Protein AF-A0A1M7TG92-F1 (afdb_monomer_lite)

Radius of gyration: 13.41 Å; chains: 1; bounding box: 32×34×35 Å

Organism: NCBI:txid1189325

Foldseek 3Di:
DQLPQPPVLVVLVCVLQVVAAPWDWADDRQWIFTDGPRFGQWIQGNVSFIWGQDDDPLLVVQVVLVKDFDWDDDPNRIDTDNIITGRPVSSRHSVSSNVSSVVSNVVRVVVVVD

Sequence (114 aa):
MIMALGAEALARARRLFAALAELEVRPMAGGAGLYSQGVLFGLICPRAQIFLRAEGVVARAMAAEGATRFAFTRDGAPRTLGYWSLPADSEDDPLAAARWARRAVELARAEALG

pLDDT: mean 89.42, std 10.27, range [38.78, 97.25]

InterPro domains:
  IPR007076 TfoX, N-terminal [PF04993] (16-106)

Secondary structure (DSSP, 8-state):
---PPPHHHHHHHHHHTTTSTTEEEEEETTEEEEEETTEEEEEE-TTS-EEEE--HHHHHHHHHTT--EEEEEETTEEEEEEEEEPPGGGSS-HHHHHHHHHHHHHHHHHHHH-

Structure (mmCIF, N/CA/C/O backbone):
data_AF-A0A1M7TG92-F1
#
_entry.id   AF-A0A1M7TG92-F1
#
loop_
_atom_site.group_PDB
_atom_site.id
_atom_site.type_symbol
_atom_site.label_atom_id
_atom_site.label_alt_id
_atom_site.label_comp_id
_atom_site.label_asym_id
_atom_site.label_entity_id
_atom_site.label_seq_id
_atom_site.pdbx_PDB_ins_code
_atom_site.Cartn_x
_atom_site.Cartn_y
_atom_site.Cartn_z
_atom_site.occupancy
_atom_site.B_iso_or_equiv
_atom_site.auth_seq_id
_atom_site.auth_comp_id
_atom_site.auth_asym_id
_atom_site.auth_atom_id
_atom_site.pdbx_PDB_model_num
ATOM 1 N N . MET A 1 1 ? 16.121 18.859 9.305 1.00 38.78 1 MET A N 1
ATOM 2 C CA . MET A 1 1 ? 15.863 18.906 7.850 1.00 38.78 1 MET A CA 1
ATOM 3 C C . MET A 1 1 ? 14.666 18.030 7.542 1.00 38.78 1 MET A C 1
ATOM 5 O O . MET A 1 1 ? 14.706 16.846 7.848 1.00 38.78 1 MET A O 1
ATOM 9 N N . ILE A 1 2 ? 13.603 18.610 6.991 1.00 44.12 2 ILE A N 1
ATOM 10 C CA . ILE A 1 2 ? 12.456 17.863 6.471 1.00 44.12 2 ILE A CA 1
ATOM 11 C C . ILE A 1 2 ? 12.949 17.220 5.174 1.00 44.12 2 ILE A C 1
ATOM 13 O O . ILE A 1 2 ? 13.227 17.929 4.212 1.00 44.12 2 ILE A O 1
ATOM 17 N N . MET A 1 3 ? 13.152 15.903 5.169 1.00 49.91 3 MET A N 1
ATOM 18 C CA . MET A 1 3 ? 13.397 15.167 3.930 1.00 49.91 3 MET A CA 1
ATOM 19 C C . MET A 1 3 ? 12.108 15.242 3.119 1.00 49.91 3 MET A C 1
ATOM 21 O O . MET A 1 3 ? 11.157 14.505 3.377 1.00 49.91 3 MET A O 1
ATOM 25 N N . ALA A 1 4 ? 12.043 16.216 2.214 1.00 56.66 4 ALA A N 1
ATOM 26 C CA . ALA A 1 4 ? 10.993 16.285 1.220 1.00 56.66 4 ALA A CA 1
ATOM 27 C C . ALA A 1 4 ? 11.028 14.966 0.447 1.00 56.66 4 ALA A C 1
ATOM 29 O O . ALA A 1 4 ? 12.085 14.565 -0.044 1.00 56.66 4 ALA A O 1
ATOM 30 N N . LEU A 1 5 ? 9.891 14.277 0.349 1.00 65.06 5 LEU A N 1
ATOM 31 C CA . LEU A 1 5 ? 9.739 13.272 -0.697 1.00 65.06 5 LEU A CA 1
ATOM 32 C C . LEU A 1 5 ? 10.179 13.918 -2.008 1.00 65.06 5 LEU A C 1
ATOM 34 O O . LEU A 1 5 ? 9.709 15.011 -2.336 1.00 65.06 5 LEU A O 1
ATOM 38 N N . GLY A 1 6 ? 11.079 13.266 -2.738 1.00 68.88 6 GLY A N 1
ATOM 39 C CA . GLY A 1 6 ? 11.444 13.741 -4.065 1.00 68.88 6 GLY A CA 1
ATOM 40 C C . GLY A 1 6 ? 10.181 13.886 -4.915 1.00 68.88 6 GLY A C 1
ATOM 41 O O . GLY A 1 6 ? 9.299 13.025 -4.864 1.00 68.88 6 GLY A O 1
ATOM 42 N N . ALA A 1 7 ? 10.087 14.968 -5.693 1.00 79.00 7 ALA A N 1
ATOM 43 C CA . ALA A 1 7 ? 8.962 15.224 -6.600 1.00 79.00 7 ALA A CA 1
ATOM 44 C C . ALA A 1 7 ? 8.659 14.017 -7.513 1.00 79.00 7 ALA A C 1
ATOM 46 O O . ALA A 1 7 ? 7.508 13.758 -7.859 1.00 79.00 7 ALA A O 1
ATOM 47 N N . GLU A 1 8 ? 9.690 13.233 -7.824 1.00 84.12 8 GLU A N 1
ATOM 48 C CA . GLU A 1 8 ? 9.622 11.981 -8.570 1.00 84.12 8 GLU A CA 1
ATOM 49 C C . GLU A 1 8 ? 8.750 10.908 -7.902 1.00 84.12 8 GLU A C 1
ATOM 51 O O . GLU A 1 8 ? 7.918 10.296 -8.567 1.00 84.12 8 GLU A O 1
ATOM 56 N N . ALA A 1 9 ? 8.866 10.703 -6.587 1.00 85.19 9 ALA A N 1
ATOM 57 C CA . ALA A 1 9 ? 8.088 9.685 -5.879 1.00 85.19 9 ALA A CA 1
ATOM 58 C C . ALA A 1 9 ? 6.587 10.009 -5.914 1.00 85.19 9 ALA A C 1
ATOM 60 O O . ALA A 1 9 ? 5.747 9.132 -6.127 1.00 85.19 9 ALA A O 1
ATOM 61 N N . LEU A 1 10 ? 6.260 11.295 -5.759 1.00 87.62 10 LEU A N 1
ATOM 62 C CA . LEU A 1 10 ? 4.898 11.800 -5.880 1.00 87.62 10 LEU A CA 1
ATOM 63 C C . LEU A 1 10 ? 4.372 11.647 -7.314 1.00 87.62 10 LEU A C 1
ATOM 65 O O . LEU A 1 10 ? 3.252 11.174 -7.507 1.00 87.62 10 LEU A O 1
ATOM 69 N N . ALA A 1 11 ? 5.171 12.022 -8.317 1.00 90.31 11 ALA A N 1
ATOM 70 C CA . ALA A 1 11 ? 4.815 11.865 -9.725 1.00 90.31 11 ALA A CA 1
ATOM 71 C C . ALA A 1 11 ? 4.588 10.389 -10.092 1.00 90.31 11 ALA A C 1
ATOM 73 O O . ALA A 1 11 ? 3.595 10.065 -10.744 1.00 90.31 11 ALA A O 1
ATOM 74 N N . ARG A 1 12 ? 5.444 9.482 -9.603 1.00 91.69 12 ARG A N 1
ATOM 75 C CA . ARG A 1 12 ? 5.299 8.033 -9.784 1.00 91.69 12 ARG A CA 1
ATOM 76 C C . ARG A 1 12 ? 4.003 7.519 -9.172 1.00 91.69 12 ARG A C 1
ATOM 78 O O . ARG A 1 12 ? 3.248 6.844 -9.865 1.00 91.69 12 ARG A O 1
ATOM 85 N N . ALA A 1 13 ? 3.702 7.878 -7.924 1.00 92.88 13 ALA A N 1
ATOM 86 C CA . ALA A 1 13 ? 2.457 7.468 -7.275 1.00 92.88 13 ALA A CA 1
ATOM 87 C C . ALA A 1 13 ? 1.221 7.951 -8.054 1.00 92.88 13 ALA A C 1
ATOM 89 O O . ALA A 1 13 ? 0.287 7.182 -8.272 1.00 92.88 13 ALA A O 1
ATOM 90 N N . ARG A 1 14 ? 1.234 9.200 -8.541 1.00 93.00 14 ARG A N 1
ATOM 91 C CA . ARG A 1 14 ? 0.148 9.742 -9.374 1.00 93.00 14 ARG A CA 1
ATOM 92 C C . ARG A 1 14 ? 0.006 9.001 -10.703 1.00 93.00 14 ARG A C 1
ATOM 94 O O . ARG A 1 14 ? -1.117 8.725 -11.101 1.00 93.00 14 ARG A O 1
ATOM 101 N N . ARG A 1 15 ? 1.117 8.656 -11.364 1.00 94.56 15 ARG A N 1
ATOM 102 C CA . ARG A 1 15 ? 1.120 7.884 -12.620 1.00 94.56 15 ARG A CA 1
ATOM 103 C C . ARG A 1 15 ? 0.564 6.474 -12.416 1.00 94.56 15 ARG A C 1
ATOM 105 O O . ARG A 1 15 ? -0.322 6.064 -13.157 1.00 94.56 15 ARG A O 1
ATOM 112 N N . LEU A 1 16 ? 1.066 5.746 -11.418 1.00 95.75 16 LEU A N 1
ATOM 113 C CA . LEU A 1 16 ? 0.677 4.355 -11.159 1.00 95.75 16 LEU A CA 1
ATOM 114 C C . LEU A 1 16 ? -0.786 4.227 -10.728 1.00 95.75 16 LEU A C 1
ATOM 116 O O . LEU A 1 16 ? -1.458 3.268 -11.092 1.00 95.75 16 LEU A O 1
ATOM 120 N N . PHE A 1 17 ? -1.289 5.198 -9.966 1.00 95.81 17 PHE A N 1
ATOM 121 C CA . PHE A 1 17 ? -2.622 5.132 -9.367 1.00 95.81 17 PHE A CA 1
ATOM 122 C C . PHE A 1 17 ? -3.634 6.084 -10.007 1.00 95.81 17 PHE A C 1
ATOM 124 O O . PHE A 1 17 ? -4.695 6.318 -9.433 1.00 95.81 17 PHE A O 1
ATOM 131 N N . ALA A 1 18 ? -3.355 6.592 -11.211 1.00 93.25 18 ALA A N 1
ATOM 132 C CA . ALA A 1 18 ? -4.245 7.500 -11.939 1.00 93.25 18 ALA A CA 1
ATOM 133 C C . ALA A 1 18 ? -5.657 6.922 -12.170 1.00 93.25 18 ALA A C 1
ATOM 135 O O . ALA A 1 18 ? -6.618 7.670 -12.301 1.00 93.25 18 ALA A O 1
ATOM 136 N N . ALA A 1 19 ? -5.787 5.591 -12.201 1.00 92.69 19 ALA A N 1
ATOM 137 C CA . ALA A 1 19 ? -7.057 4.888 -12.384 1.00 92.69 19 ALA A CA 1
ATOM 138 C C . ALA A 1 19 ? -7.882 4.712 -11.089 1.00 92.69 19 ALA A C 1
ATOM 140 O O . ALA A 1 19 ? -8.923 4.048 -11.123 1.00 92.69 19 ALA A O 1
ATOM 141 N N . LEU A 1 20 ? -7.415 5.226 -9.945 1.00 94.25 20 LEU A N 1
ATOM 142 C CA . LEU A 1 20 ? -8.174 5.236 -8.694 1.00 94.25 20 LEU A CA 1
ATOM 143 C C . LEU A 1 20 ? -9.037 6.495 -8.599 1.00 94.25 20 LEU A C 1
ATOM 145 O O . LEU A 1 20 ? -8.596 7.596 -8.922 1.00 94.25 20 LEU A O 1
ATOM 149 N N . ALA A 1 21 ? -10.253 6.333 -8.085 1.00 91.62 21 ALA A N 1
ATOM 150 C CA . ALA A 1 21 ? -11.107 7.462 -7.746 1.00 91.62 21 ALA A CA 1
ATOM 151 C C . ALA A 1 21 ? -10.508 8.267 -6.581 1.00 91.62 21 ALA A C 1
ATOM 153 O O . ALA A 1 21 ? -10.018 7.686 -5.609 1.00 91.62 21 ALA A O 1
ATOM 154 N N . GLU A 1 22 ? -10.590 9.596 -6.675 1.00 93.56 22 GLU A N 1
ATOM 155 C CA . GLU A 1 22 ? -10.252 10.535 -5.593 1.00 93.56 22 GLU A CA 1
ATOM 156 C C . GLU A 1 22 ? -8.864 10.288 -4.975 1.00 93.56 22 GLU A C 1
ATOM 158 O O . GLU A 1 22 ? -8.711 10.216 -3.756 1.00 93.56 22 GLU A O 1
ATOM 163 N N . LEU A 1 23 ? -7.845 10.105 -5.824 1.00 95.69 23 LEU A N 1
ATOM 164 C CA . LEU A 1 23 ? -6.472 9.921 -5.360 1.00 95.69 23 LEU A CA 1
ATOM 165 C C . LEU A 1 23 ? -5.934 11.209 -4.722 1.00 95.69 23 LEU A C 1
ATOM 167 O O . LEU A 1 23 ? -5.710 12.220 -5.394 1.00 95.69 23 LEU A O 1
ATOM 171 N N . GLU A 1 24 ? -5.603 11.122 -3.442 1.00 94.56 24 GLU A N 1
ATOM 172 C CA . GLU A 1 24 ? -4.937 12.169 -2.684 1.00 94.56 24 GLU A CA 1
ATOM 173 C C . GLU A 1 24 ? -3.589 11.677 -2.156 1.00 94.56 24 GLU A C 1
ATOM 175 O O . GLU A 1 24 ? -3.429 10.530 -1.734 1.00 94.56 24 GLU A O 1
ATOM 180 N N . VAL A 1 25 ? -2.607 12.577 -2.128 1.00 93.06 25 VAL A N 1
ATOM 181 C CA . VAL A 1 25 ? -1.307 12.317 -1.505 1.00 93.06 25 VAL A CA 1
ATOM 182 C C . VAL A 1 25 ? -1.070 13.369 -0.439 1.00 93.06 25 VAL A C 1
ATOM 184 O O . VAL A 1 25 ? -1.009 14.559 -0.747 1.00 93.06 25 VAL A O 1
ATOM 187 N N . ARG A 1 26 ? -0.953 12.931 0.815 1.00 90.69 26 ARG A N 1
ATOM 188 C CA . ARG A 1 26 ? -0.822 13.820 1.974 1.00 90.69 26 ARG A CA 1
ATOM 189 C C . ARG A 1 26 ? 0.572 13.670 2.588 1.00 90.69 26 ARG A C 1
ATOM 191 O O . ARG A 1 26 ? 0.946 12.548 2.937 1.00 90.69 26 ARG A O 1
ATOM 198 N N . PRO A 1 27 ? 1.357 14.754 2.725 1.00 86.94 27 PRO A N 1
ATOM 199 C CA . PRO A 1 27 ? 2.639 14.702 3.418 1.00 86.94 27 PRO A CA 1
ATOM 200 C C . PRO A 1 27 ? 2.467 14.236 4.868 1.00 86.94 27 PRO A C 1
ATOM 202 O O . PRO A 1 27 ? 1.514 14.617 5.543 1.00 86.94 27 PRO A O 1
ATOM 205 N N . MET A 1 28 ? 3.410 13.438 5.356 1.00 82.38 28 MET A N 1
ATOM 206 C CA . MET A 1 28 ? 3.499 13.006 6.752 1.00 82.38 28 MET A CA 1
ATOM 207 C C . MET A 1 28 ? 4.947 13.112 7.235 1.00 82.38 28 MET A C 1
ATOM 209 O O . MET A 1 28 ? 5.880 13.236 6.440 1.00 82.38 28 MET A O 1
ATOM 213 N N . ALA A 1 29 ? 5.158 13.084 8.552 1.00 69.62 29 ALA A N 1
ATOM 214 C CA . ALA A 1 29 ? 6.499 13.145 9.124 1.00 69.62 29 ALA A CA 1
ATOM 215 C C . ALA A 1 29 ? 7.342 11.945 8.645 1.00 69.62 29 ALA A C 1
ATOM 217 O O . ALA A 1 29 ? 7.155 10.821 9.102 1.00 69.62 29 ALA A O 1
ATOM 218 N N . GLY A 1 30 ? 8.259 12.194 7.703 1.00 74.19 30 GLY A N 1
ATOM 219 C CA . GLY A 1 30 ? 9.145 11.181 7.124 1.00 74.19 30 GLY A CA 1
ATOM 220 C C . GLY A 1 30 ? 8.611 10.461 5.881 1.00 74.19 30 GLY A C 1
ATOM 221 O O . GLY A 1 30 ? 9.239 9.504 5.452 1.00 74.19 30 GLY A O 1
ATOM 222 N N . GLY A 1 31 ? 7.498 10.879 5.278 1.00 86.81 31 GLY A N 1
ATOM 223 C CA . GLY A 1 31 ? 6.952 10.210 4.092 1.00 86.81 31 GLY A CA 1
ATOM 224 C C . GLY A 1 31 ? 5.671 10.855 3.573 1.00 86.81 31 GLY A C 1
ATOM 225 O O . GLY A 1 31 ? 5.409 12.030 3.833 1.00 86.81 31 GLY A O 1
ATOM 226 N N . ALA A 1 32 ? 4.862 10.100 2.829 1.00 91.62 32 ALA A N 1
ATOM 227 C CA . ALA A 1 32 ? 3.523 10.507 2.383 1.00 91.62 32 ALA A CA 1
ATOM 228 C C . ALA A 1 32 ? 2.512 9.382 2.594 1.00 91.62 32 ALA A C 1
ATOM 230 O O . ALA A 1 32 ? 2.843 8.209 2.464 1.00 91.62 32 ALA A O 1
ATOM 231 N N . GLY A 1 33 ? 1.265 9.749 2.863 1.00 93.38 33 GLY A N 1
ATOM 232 C CA . GLY A 1 33 ? 0.129 8.839 2.827 1.00 93.38 33 GLY A CA 1
ATOM 233 C C . GLY A 1 33 ? -0.575 8.927 1.484 1.00 93.38 33 GLY A C 1
ATOM 234 O O . GLY A 1 33 ? -0.747 10.021 0.941 1.00 93.38 33 GLY A O 1
ATOM 235 N N . LEU A 1 34 ? -0.978 7.773 0.965 1.00 95.75 34 LEU A N 1
ATOM 236 C CA . LEU A 1 34 ? -1.789 7.630 -0.234 1.00 95.75 34 LEU A CA 1
ATOM 237 C C . LEU A 1 34 ? -3.225 7.343 0.186 1.00 95.75 34 LEU A C 1
ATOM 239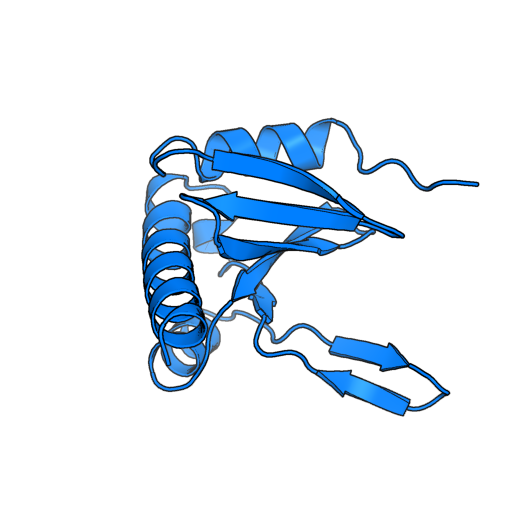 O O . LEU A 1 34 ? -3.500 6.346 0.860 1.00 95.75 34 LEU A O 1
ATOM 243 N N . TYR A 1 35 ? -4.128 8.223 -0.225 1.00 96.06 35 TYR A N 1
ATOM 244 C CA . TYR A 1 35 ? -5.538 8.148 0.105 1.00 96.06 35 TYR A CA 1
ATOM 245 C C . TYR A 1 35 ? -6.367 8.015 -1.165 1.00 96.06 35 TYR A C 1
ATOM 247 O O . TYR A 1 35 ? -6.037 8.597 -2.196 1.00 96.06 35 TYR A O 1
ATOM 255 N N . SER A 1 36 ? -7.434 7.231 -1.098 1.00 96.69 36 SER A N 1
ATOM 256 C CA . SER A 1 36 ? -8.436 7.143 -2.157 1.00 96.69 36 SER A CA 1
ATOM 257 C C . SER A 1 36 ? -9.795 7.079 -1.493 1.00 96.69 36 SER A C 1
ATOM 259 O O . SER A 1 36 ? -10.000 6.275 -0.583 1.00 96.69 36 SER A O 1
ATOM 261 N N . GLN A 1 37 ? -10.703 7.956 -1.919 1.00 94.12 37 GLN A N 1
ATOM 262 C CA . GLN A 1 37 ? -12.060 8.046 -1.377 1.00 94.12 37 GLN A CA 1
ATOM 263 C C . GLN A 1 37 ? -12.068 8.127 0.163 1.00 94.12 37 GLN A C 1
ATOM 265 O O . GLN A 1 37 ? -12.786 7.391 0.846 1.00 94.12 37 GLN A O 1
ATOM 270 N N . GLY A 1 38 ? -11.182 8.967 0.706 1.00 93.94 38 GLY A N 1
ATOM 271 C CA . GLY A 1 38 ? -11.049 9.246 2.137 1.00 93.94 38 GLY A CA 1
ATOM 272 C C . GLY A 1 38 ? -10.273 8.222 2.976 1.00 93.94 38 GLY A C 1
ATOM 273 O O . GLY A 1 38 ? -9.940 8.538 4.118 1.00 93.94 38 GLY A O 1
ATOM 274 N N . VAL A 1 39 ? -9.923 7.039 2.452 1.00 95.62 39 VAL A N 1
ATOM 275 C CA . VAL A 1 39 ? -9.211 6.001 3.226 1.00 95.62 39 VAL A CA 1
ATOM 276 C C . VAL A 1 39 ? -7.721 5.938 2.904 1.00 95.62 39 VAL A C 1
ATOM 278 O O . VAL A 1 39 ? -7.322 6.095 1.751 1.00 95.62 39 VAL A O 1
ATOM 281 N N . LEU A 1 40 ? -6.893 5.675 3.921 1.00 95.25 40 LEU A N 1
ATOM 282 C CA . LEU A 1 40 ? -5.456 5.442 3.762 1.00 95.25 40 LEU A CA 1
ATOM 283 C C . LEU A 1 40 ? -5.226 4.025 3.224 1.00 95.25 40 LEU A C 1
ATOM 285 O O . LEU A 1 40 ? -5.382 3.051 3.955 1.00 95.25 40 LEU A O 1
ATOM 289 N N . PHE A 1 41 ? -4.831 3.910 1.958 1.00 96.50 41 PHE A N 1
ATOM 290 C CA . PHE A 1 41 ? -4.593 2.612 1.314 1.00 96.50 41 PHE A CA 1
ATOM 291 C C . PHE A 1 41 ? -3.110 2.337 1.054 1.00 96.50 41 PHE A C 1
ATOM 293 O O . PHE A 1 41 ? -2.745 1.219 0.696 1.00 96.50 41 PHE A O 1
ATOM 300 N N . GLY A 1 42 ? -2.237 3.331 1.218 1.00 95.44 42 GLY A N 1
ATOM 301 C CA . GLY A 1 42 ? -0.813 3.165 0.969 1.00 95.44 42 GLY A CA 1
ATOM 302 C C . GLY A 1 42 ? 0.048 4.260 1.576 1.00 95.44 42 GLY A C 1
ATOM 3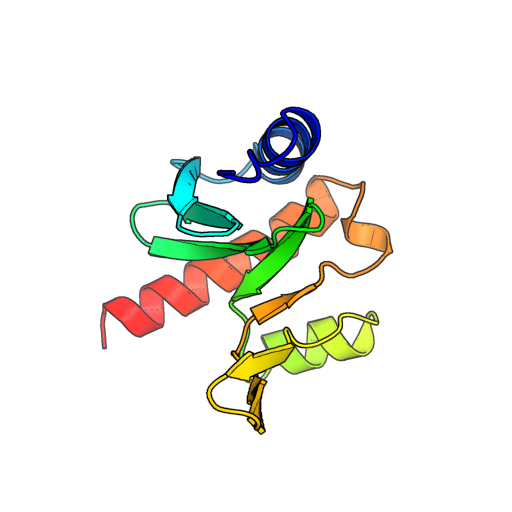03 O O . GLY A 1 42 ? -0.442 5.258 2.099 1.00 95.44 42 GLY A O 1
ATOM 304 N N . LEU A 1 43 ? 1.357 4.059 1.510 1.00 93.75 43 LEU A N 1
ATOM 305 C CA . LEU A 1 43 ? 2.374 4.932 2.080 1.00 93.75 43 LEU A CA 1
ATOM 306 C C . LEU A 1 43 ? 3.540 5.059 1.099 1.00 93.75 43 LEU A C 1
ATOM 308 O O . LEU A 1 43 ? 3.906 4.095 0.431 1.00 93.75 43 LEU A O 1
ATOM 312 N N . ILE A 1 44 ? 4.164 6.230 1.061 1.00 92.44 44 ILE A N 1
ATOM 313 C CA . ILE A 1 44 ? 5.478 6.438 0.462 1.00 92.44 44 ILE A CA 1
ATOM 314 C C . ILE A 1 44 ? 6.461 6.651 1.607 1.00 92.44 44 ILE A C 1
ATOM 316 O O . ILE A 1 44 ? 6.330 7.607 2.375 1.00 92.44 44 ILE A O 1
ATOM 320 N N . CYS A 1 45 ? 7.433 5.755 1.739 1.00 88.12 45 CYS A N 1
ATOM 321 C CA . CYS A 1 45 ? 8.448 5.854 2.782 1.00 88.12 45 CYS A CA 1
ATOM 322 C C . CYS A 1 45 ? 9.519 6.910 2.415 1.00 88.12 45 CYS A C 1
ATOM 324 O O . CYS A 1 45 ? 9.594 7.335 1.257 1.00 88.12 45 CYS A O 1
ATOM 326 N N . PRO A 1 46 ? 10.406 7.311 3.348 1.00 82.38 46 PRO A N 1
ATOM 327 C CA . PRO A 1 46 ? 11.420 8.332 3.065 1.00 82.38 46 PRO A CA 1
ATOM 328 C C . PRO A 1 46 ? 12.403 7.938 1.950 1.00 82.38 46 PRO A C 1
ATOM 330 O O . PRO A 1 46 ? 13.041 8.804 1.363 1.00 82.38 46 PRO A O 1
ATOM 333 N N . ARG A 1 47 ? 12.511 6.641 1.626 1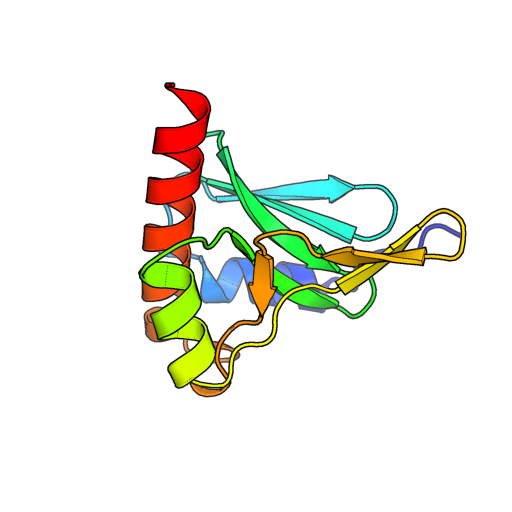.00 84.12 47 ARG A N 1
ATOM 334 C CA . ARG A 1 47 ? 13.312 6.119 0.505 1.00 84.12 47 ARG A CA 1
ATOM 335 C C . ARG A 1 47 ? 12.542 6.066 -0.824 1.00 84.12 47 ARG A C 1
ATOM 337 O O . ARG A 1 47 ? 12.904 5.288 -1.695 1.00 84.12 47 ARG A O 1
ATOM 344 N N . ALA A 1 48 ? 11.461 6.839 -0.965 1.00 87.38 48 ALA A N 1
ATOM 345 C CA . ALA A 1 48 ? 10.623 6.916 -2.170 1.00 87.38 48 ALA A CA 1
ATOM 346 C C . ALA A 1 48 ? 9.943 5.596 -2.600 1.00 87.38 48 ALA A C 1
ATOM 348 O O . ALA A 1 48 ? 9.390 5.501 -3.701 1.00 87.38 48 ALA A O 1
ATOM 349 N N . GLN A 1 49 ? 9.935 4.583 -1.731 1.00 90.88 49 GLN A N 1
ATOM 350 C CA . GLN A 1 49 ? 9.292 3.303 -2.003 1.00 90.88 49 GLN A CA 1
ATOM 351 C C . GLN A 1 49 ? 7.817 3.346 -1.603 1.00 90.88 49 GLN A C 1
ATOM 353 O O . GLN A 1 49 ? 7.461 3.880 -0.548 1.00 90.88 49 GLN A O 1
ATOM 358 N N . ILE A 1 50 ? 6.972 2.785 -2.467 1.00 93.75 50 ILE A N 1
ATOM 359 C CA . ILE A 1 50 ? 5.524 2.724 -2.288 1.00 93.75 50 ILE A CA 1
ATOM 360 C C . ILE A 1 50 ? 5.159 1.407 -1.607 1.00 93.75 50 ILE A C 1
ATOM 362 O O . ILE A 1 50 ? 5.612 0.337 -2.014 1.00 93.75 50 ILE A O 1
ATOM 366 N N . PHE A 1 51 ? 4.299 1.502 -0.600 1.00 95.50 51 PHE A N 1
ATOM 367 C CA . PHE A 1 51 ? 3.709 0.367 0.088 1.00 95.50 51 PHE A CA 1
ATOM 368 C C . PHE A 1 51 ? 2.184 0.477 0.087 1.00 95.50 51 PHE A C 1
ATOM 370 O O . PHE A 1 51 ? 1.642 1.571 0.230 1.00 95.50 51 PHE A O 1
ATOM 377 N N . LEU A 1 52 ? 1.488 -0.649 -0.031 1.00 97.25 52 LEU A N 1
ATOM 378 C CA . LEU A 1 52 ? 0.030 -0.749 -0.044 1.00 97.25 52 LEU A CA 1
ATOM 379 C C . LEU A 1 52 ? -0.475 -1.523 1.172 1.00 97.25 52 LEU A C 1
ATOM 381 O O . LEU A 1 52 ? 0.149 -2.498 1.584 1.00 97.25 52 LEU A O 1
ATOM 385 N N . ARG A 1 53 ? -1.610 -1.106 1.738 1.00 96.56 53 ARG A N 1
ATOM 386 C CA . ARG A 1 53 ? -2.299 -1.818 2.820 1.00 96.56 53 ARG A CA 1
ATOM 387 C C . ARG A 1 53 ? -2.707 -3.204 2.316 1.00 96.56 53 ARG A C 1
ATOM 389 O O . ARG A 1 53 ? -3.400 -3.319 1.310 1.00 96.56 53 ARG A O 1
ATOM 396 N N . ALA A 1 54 ? -2.293 -4.253 3.017 1.00 96.38 54 ALA A N 1
ATOM 397 C CA . ALA A 1 54 ? -2.704 -5.617 2.713 1.00 96.38 54 ALA A CA 1
ATOM 398 C C . ALA A 1 54 ? -2.623 -6.512 3.954 1.00 96.38 54 ALA A C 1
ATOM 400 O O . ALA A 1 54 ? -1.666 -6.448 4.728 1.00 96.38 54 ALA A O 1
ATOM 401 N N . GLU A 1 55 ? -3.613 -7.391 4.089 1.00 94.50 55 GLU A N 1
ATOM 402 C CA . GLU A 1 55 ? -3.713 -8.425 5.121 1.00 94.50 55 GLU A CA 1
ATOM 403 C C . GLU A 1 55 ? -4.255 -9.728 4.500 1.00 94.50 55 GLU A C 1
ATOM 405 O O . GLU A 1 55 ? -4.710 -9.757 3.349 1.00 94.50 55 GLU A O 1
ATOM 410 N N . GLY A 1 56 ? -4.190 -10.832 5.249 1.00 93.50 56 GLY A N 1
ATOM 411 C CA . GLY A 1 56 ? -4.856 -12.091 4.903 1.00 93.50 56 GLY A CA 1
ATOM 412 C C . GLY A 1 56 ? -4.513 -12.642 3.511 1.00 93.50 56 GLY A C 1
ATOM 413 O O . GLY A 1 56 ? -3.364 -12.968 3.209 1.00 93.50 56 GLY A O 1
ATOM 414 N N . VAL A 1 57 ? -5.532 -12.828 2.665 1.00 92.81 57 VAL A N 1
ATOM 415 C CA . VAL A 1 57 ? -5.372 -13.384 1.306 1.00 92.81 57 VAL A CA 1
ATOM 416 C C . VAL A 1 57 ? -4.593 -12.432 0.395 1.00 92.81 57 VAL A C 1
ATOM 418 O O . VAL A 1 57 ? -3.723 -12.889 -0.341 1.00 92.81 57 VAL A O 1
ATOM 421 N N . VAL A 1 58 ? -4.849 -11.121 0.475 1.00 93.31 58 VAL A N 1
ATOM 422 C CA . VAL A 1 58 ? -4.173 -10.124 -0.375 1.00 93.31 58 VAL A CA 1
ATOM 423 C C . VAL A 1 58 ? -2.686 -10.059 -0.037 1.00 93.31 58 VAL A C 1
ATOM 425 O O . VAL A 1 58 ? -1.860 -10.113 -0.942 1.00 93.31 58 VAL A O 1
ATOM 428 N N . ALA A 1 59 ? -2.338 -10.042 1.254 1.00 95.12 59 ALA A N 1
ATOM 429 C CA . ALA A 1 59 ? -0.942 -10.051 1.695 1.00 95.12 59 ALA A CA 1
ATOM 430 C C . ALA A 1 59 ? -0.187 -11.297 1.206 1.00 95.12 59 ALA A C 1
ATOM 432 O O . ALA A 1 59 ? 0.929 -11.184 0.707 1.00 95.12 59 ALA A O 1
ATOM 433 N N . ARG A 1 60 ? -0.807 -12.484 1.289 1.00 95.19 60 ARG A N 1
ATOM 434 C CA . ARG A 1 60 ? -0.207 -13.730 0.781 1.00 95.19 60 ARG A CA 1
ATOM 435 C C . ARG A 1 60 ? 0.005 -13.703 -0.731 1.00 95.19 60 ARG A C 1
ATOM 437 O O . ARG A 1 60 ? 1.047 -14.152 -1.193 1.00 95.19 60 ARG A O 1
ATOM 444 N N . ALA A 1 61 ? -0.952 -13.166 -1.487 1.00 94.25 61 ALA A N 1
ATOM 445 C CA . ALA A 1 61 ? -0.830 -13.047 -2.936 1.00 94.25 61 ALA A CA 1
ATOM 446 C C . ALA A 1 61 ? 0.285 -12.066 -3.335 1.00 94.25 61 ALA A C 1
ATOM 448 O O . ALA A 1 61 ? 1.092 -12.381 -4.201 1.00 94.25 61 ALA A O 1
ATOM 449 N N . MET A 1 62 ? 0.389 -10.920 -2.654 1.00 95.56 62 MET A N 1
ATOM 450 C CA . MET A 1 62 ? 1.489 -9.976 -2.875 1.00 95.56 62 MET A CA 1
ATOM 451 C C . MET A 1 62 ? 2.846 -10.603 -2.530 1.00 95.56 62 MET A C 1
ATOM 453 O O . MET A 1 62 ? 3.792 -10.473 -3.302 1.00 95.56 62 MET A O 1
ATOM 457 N N . ALA A 1 63 ? 2.942 -11.319 -1.405 1.00 95.06 63 ALA A N 1
ATOM 458 C CA . ALA A 1 63 ? 4.167 -12.011 -1.004 1.00 95.06 63 ALA A CA 1
ATOM 459 C C . ALA A 1 63 ? 4.608 -13.069 -2.030 1.00 95.06 63 ALA A C 1
ATOM 461 O O . ALA A 1 63 ? 5.799 -13.204 -2.299 1.00 95.06 63 ALA A O 1
ATOM 462 N N . ALA A 1 64 ? 3.656 -13.794 -2.627 1.00 95.19 64 ALA A N 1
ATOM 463 C CA . ALA A 1 64 ? 3.933 -14.774 -3.676 1.00 95.19 64 ALA A CA 1
ATOM 464 C C . ALA A 1 64 ? 4.494 -14.135 -4.961 1.00 95.19 64 ALA A C 1
ATOM 466 O O . ALA A 1 64 ? 5.269 -14.775 -5.664 1.00 95.19 64 ALA A O 1
ATOM 467 N N . GLU A 1 65 ? 4.161 -12.870 -5.234 1.00 94.62 65 GLU A N 1
ATOM 468 C CA . GLU A 1 65 ? 4.735 -12.070 -6.328 1.00 94.62 65 GLU A CA 1
ATOM 469 C C . GLU A 1 65 ? 6.000 -11.288 -5.895 1.00 94.62 65 GLU A C 1
ATOM 471 O O . GLU A 1 65 ? 6.443 -10.366 -6.577 1.00 94.62 65 GLU A O 1
ATOM 476 N N . GLY A 1 66 ? 6.602 -11.641 -4.752 1.00 93.75 66 GLY A N 1
ATOM 477 C CA . GLY A 1 66 ? 7.870 -11.073 -4.285 1.00 93.75 66 GLY A CA 1
ATOM 478 C C . GLY A 1 66 ? 7.752 -9.764 -3.500 1.00 93.75 66 GLY A C 1
ATOM 479 O O . GLY A 1 66 ? 8.773 -9.149 -3.188 1.00 93.75 66 GLY A O 1
ATOM 480 N N . ALA A 1 67 ? 6.540 -9.328 -3.142 1.00 95.56 67 ALA A N 1
ATOM 481 C CA . ALA A 1 67 ? 6.371 -8.159 -2.285 1.00 95.56 67 ALA A CA 1
ATOM 482 C C . ALA A 1 67 ? 6.913 -8.407 -0.871 1.00 95.56 67 ALA A C 1
ATOM 484 O O . ALA A 1 67 ? 6.776 -9.491 -0.299 1.00 95.56 67 ALA A O 1
ATOM 485 N N . THR A 1 68 ? 7.453 -7.356 -0.260 1.00 94.06 68 THR A N 1
ATOM 486 C CA . THR A 1 68 ? 8.009 -7.402 1.095 1.00 94.06 68 THR A CA 1
ATOM 487 C C . THR A 1 68 ? 7.173 -6.570 2.056 1.00 94.06 68 THR A C 1
ATOM 489 O O . THR A 1 68 ? 6.673 -5.495 1.718 1.00 94.06 68 THR A O 1
ATOM 492 N N . ARG A 1 69 ? 7.000 -7.072 3.282 1.00 93.81 69 ARG A N 1
ATOM 493 C CA . ARG A 1 69 ? 6.249 -6.362 4.318 1.00 93.81 69 ARG A CA 1
ATOM 494 C C . ARG A 1 69 ? 7.052 -5.169 4.825 1.00 93.81 69 ARG A C 1
ATOM 496 O O . ARG A 1 69 ? 8.237 -5.290 5.128 1.00 93.81 69 ARG A O 1
ATOM 503 N N . PHE A 1 70 ? 6.384 -4.033 4.977 1.00 90.88 70 PHE A N 1
ATOM 504 C CA . PHE A 1 70 ? 6.964 -2.835 5.559 1.00 90.88 70 PHE A CA 1
ATOM 505 C C . PHE A 1 70 ? 7.417 -3.110 6.994 1.00 90.88 70 PHE A C 1
ATOM 507 O O . PHE A 1 70 ? 6.617 -3.483 7.861 1.00 90.88 70 PHE A O 1
ATOM 514 N N . ALA A 1 71 ? 8.704 -2.882 7.236 1.00 87.44 71 ALA A N 1
ATOM 515 C CA . ALA A 1 71 ? 9.336 -2.993 8.538 1.0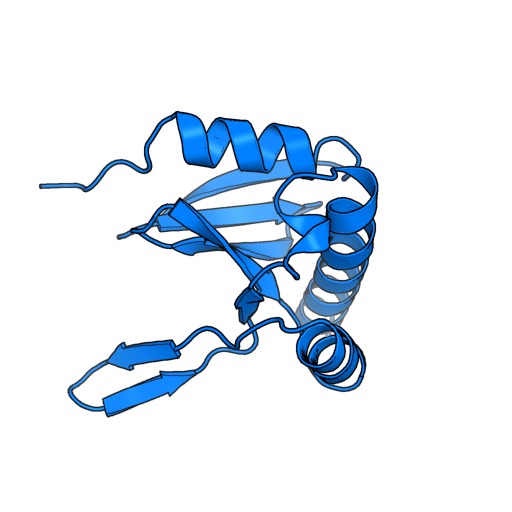0 87.44 71 ALA A CA 1
ATOM 516 C C . ALA A 1 71 ? 10.045 -1.680 8.879 1.00 87.44 71 ALA A C 1
ATOM 518 O O . ALA A 1 71 ? 10.727 -1.086 8.043 1.00 87.44 71 ALA A O 1
ATOM 519 N N . PHE A 1 72 ? 9.896 -1.234 10.120 1.00 83.31 72 PHE A N 1
ATOM 520 C CA . PHE A 1 72 ? 10.571 -0.056 10.650 1.00 83.31 72 PHE A CA 1
ATOM 521 C C . PHE A 1 72 ? 10.974 -0.300 12.101 1.00 83.31 72 PHE A C 1
ATOM 523 O O . PHE A 1 72 ? 10.329 -1.067 12.811 1.00 83.31 72 PHE A O 1
ATOM 530 N N . THR A 1 73 ? 12.038 0.351 12.557 1.00 84.38 73 THR A N 1
ATOM 531 C CA . THR A 1 73 ? 12.446 0.278 13.963 1.00 84.38 73 THR A CA 1
ATOM 532 C C . THR A 1 73 ? 11.758 1.387 14.743 1.00 84.38 73 THR A C 1
ATOM 534 O O . THR A 1 73 ? 11.819 2.554 14.354 1.00 84.38 73 THR A O 1
ATOM 537 N N . ARG A 1 74 ? 11.127 1.033 15.860 1.00 81.44 74 ARG A N 1
ATOM 538 C CA . ARG A 1 74 ? 10.573 1.981 16.824 1.00 81.44 74 ARG A CA 1
ATOM 539 C C . ARG A 1 74 ? 10.936 1.540 18.234 1.00 81.44 74 ARG A C 1
ATOM 541 O O . ARG A 1 74 ? 10.806 0.366 18.562 1.00 81.44 74 ARG A O 1
ATOM 548 N N . ASP A 1 75 ? 11.415 2.488 19.035 1.00 86.81 75 ASP A N 1
ATOM 549 C CA . ASP A 1 75 ? 11.837 2.260 20.423 1.00 86.81 75 ASP A CA 1
ATOM 550 C C . ASP A 1 75 ? 12.881 1.129 20.546 1.00 86.81 75 ASP A C 1
ATOM 552 O O . ASP A 1 75 ? 12.825 0.290 21.438 1.00 86.81 75 ASP A O 1
ATOM 556 N N . GLY A 1 76 ? 13.817 1.066 19.589 1.00 89.75 76 GLY A N 1
ATOM 557 C CA . GLY A 1 76 ? 14.873 0.047 19.540 1.00 89.75 76 GLY A CA 1
ATOM 558 C C . GLY A 1 76 ? 14.437 -1.338 19.042 1.00 89.75 76 GLY A C 1
ATOM 559 O O . GLY A 1 76 ? 15.291 -2.203 18.878 1.00 89.75 76 GLY A O 1
ATOM 560 N N . ALA A 1 77 ? 13.150 -1.552 18.743 1.00 85.38 77 ALA A N 1
ATOM 561 C CA . ALA A 1 77 ? 12.622 -2.837 18.286 1.00 85.38 77 ALA A CA 1
ATOM 562 C C . ALA A 1 77 ? 12.034 -2.764 16.861 1.00 85.38 77 ALA A C 1
ATOM 564 O O . ALA A 1 77 ? 11.396 -1.766 16.505 1.00 85.38 77 ALA A O 1
ATOM 565 N N . PRO A 1 78 ? 12.195 -3.812 16.028 1.00 83.50 78 PRO A N 1
ATOM 566 C CA . PRO A 1 78 ? 11.540 -3.878 14.730 1.00 83.50 78 PRO A CA 1
ATOM 567 C C . PRO A 1 78 ? 10.023 -4.037 14.900 1.00 83.50 78 PRO A C 1
ATOM 569 O O . PRO A 1 78 ? 9.532 -4.868 15.664 1.00 83.50 78 PRO A O 1
ATOM 572 N N . ARG A 1 79 ? 9.267 -3.241 14.151 1.00 85.06 79 ARG A N 1
ATOM 573 C CA . ARG A 1 79 ? 7.812 -3.294 14.032 1.00 85.06 79 ARG A CA 1
ATOM 574 C C . ARG A 1 79 ? 7.451 -3.480 12.567 1.00 85.06 79 ARG A C 1
ATOM 576 O O . ARG A 1 79 ? 8.078 -2.900 11.682 1.00 85.06 79 ARG A O 1
ATOM 583 N N . THR A 1 80 ? 6.424 -4.282 12.316 1.00 85.06 80 THR A N 1
ATOM 584 C CA . THR A 1 80 ? 5.840 -4.427 10.983 1.00 85.06 80 THR A CA 1
ATOM 585 C C . THR A 1 80 ? 4.434 -3.861 10.987 1.00 85.06 80 THR A C 1
ATOM 587 O O . THR A 1 80 ? 3.713 -3.963 11.979 1.00 85.06 80 THR A O 1
ATOM 590 N N . LEU A 1 81 ? 4.054 -3.246 9.875 1.00 84.75 81 LEU A N 1
ATOM 591 C CA . LEU A 1 81 ? 2.672 -2.861 9.611 1.00 84.75 81 LEU A CA 1
ATOM 592 C C . LEU A 1 81 ? 2.138 -3.769 8.505 1.00 84.75 81 LEU A C 1
ATOM 594 O O . LEU A 1 81 ? 2.917 -4.355 7.753 1.00 84.75 81 LEU A O 1
ATOM 598 N N . GLY A 1 82 ? 0.822 -3.916 8.367 1.00 93.00 82 GLY A N 1
ATOM 599 C CA . GLY A 1 82 ? 0.250 -4.596 7.197 1.00 93.00 82 GLY A CA 1
ATOM 600 C C . GLY A 1 82 ? 0.246 -3.698 5.967 1.00 93.00 82 GLY A C 1
ATOM 601 O O . GLY A 1 82 ? -0.804 -3.434 5.391 1.00 93.00 82 GLY A O 1
ATOM 602 N N . TYR A 1 83 ? 1.427 -3.193 5.623 1.00 94.75 83 TYR A N 1
ATOM 603 C CA . TYR A 1 83 ? 1.728 -2.517 4.375 1.00 94.75 83 TYR A CA 1
ATOM 604 C C . TYR A 1 83 ? 2.793 -3.335 3.651 1.00 94.75 83 TYR A C 1
ATOM 606 O O . TYR A 1 83 ? 3.718 -3.834 4.289 1.00 94.75 83 TYR A O 1
ATOM 614 N N . TRP A 1 84 ? 2.663 -3.486 2.342 1.00 97.06 84 TRP A N 1
ATOM 615 C CA . TRP A 1 84 ? 3.505 -4.349 1.517 1.00 97.06 84 TRP A CA 1
ATOM 616 C C . TRP A 1 84 ? 4.011 -3.582 0.308 1.00 97.06 84 TRP A C 1
ATOM 618 O O . TRP A 1 84 ? 3.271 -2.770 -0.245 1.00 97.06 84 TRP A O 1
ATOM 628 N N . SER A 1 85 ? 5.265 -3.804 -0.085 1.00 95.94 85 SER A N 1
ATOM 629 C CA . SER A 1 85 ? 5.826 -3.174 -1.280 1.00 95.94 85 SER A CA 1
ATOM 630 C C . SER A 1 85 ? 5.010 -3.556 -2.513 1.00 95.94 85 SER A C 1
ATOM 632 O O . SER A 1 85 ? 4.307 -4.568 -2.526 1.00 95.94 85 SER A O 1
ATOM 634 N N . LEU A 1 86 ? 5.110 -2.764 -3.575 1.00 95.31 86 LEU A N 1
ATOM 635 C CA . LEU A 1 86 ? 4.639 -3.233 -4.873 1.00 95.31 86 LEU A CA 1
ATOM 636 C C . LEU A 1 86 ? 5.456 -4.473 -5.291 1.00 95.31 86 LEU A C 1
ATOM 638 O O . LEU A 1 86 ? 6.663 -4.513 -5.034 1.00 95.31 86 LEU A O 1
ATOM 642 N N . PRO A 1 87 ? 4.824 -5.494 -5.897 1.00 94.62 87 PRO A N 1
ATOM 643 C CA . PRO A 1 87 ? 5.548 -6.508 -6.655 1.00 94.62 87 PRO A CA 1
ATOM 644 C C . PRO A 1 87 ? 6.384 -5.861 -7.762 1.00 94.62 87 PRO A C 1
ATOM 646 O O . PRO A 1 87 ? 5.993 -4.811 -8.277 1.00 94.62 87 PRO A O 1
ATOM 649 N N . ALA A 1 88 ? 7.489 -6.498 -8.156 1.00 89.75 88 ALA A N 1
ATOM 650 C CA . ALA A 1 88 ? 8.428 -5.943 -9.138 1.00 89.75 88 ALA A CA 1
ATOM 651 C C . ALA A 1 88 ? 7.728 -5.527 -10.445 1.00 89.75 88 ALA A C 1
ATOM 653 O O . ALA A 1 88 ? 7.872 -4.392 -10.894 1.00 89.75 88 ALA A O 1
ATOM 654 N N . ASP A 1 89 ? 6.860 -6.392 -10.973 1.00 88.50 89 ASP A N 1
ATOM 655 C CA . ASP A 1 89 ? 6.100 -6.138 -12.205 1.00 88.50 89 ASP A CA 1
ATOM 656 C C . ASP A 1 89 ? 5.094 -4.982 -12.073 1.00 88.50 89 ASP A C 1
ATOM 658 O O . ASP A 1 89 ? 4.587 -4.472 -13.064 1.00 88.50 89 ASP A O 1
ATOM 662 N N . SER A 1 90 ? 4.780 -4.555 -10.847 1.00 92.94 90 SER A N 1
ATOM 663 C CA . SER A 1 90 ? 3.855 -3.452 -10.563 1.00 92.94 90 SER A CA 1
ATOM 664 C C 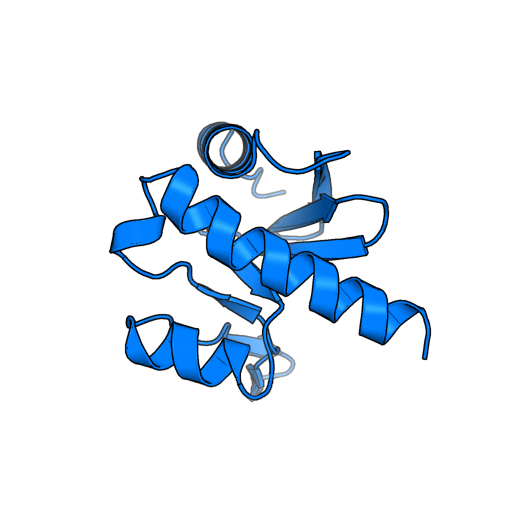. SER A 1 90 ? 4.556 -2.123 -10.279 1.00 92.94 90 SER A C 1
ATOM 666 O O . SER A 1 90 ? 3.871 -1.112 -10.147 1.00 92.94 90 SER A O 1
ATOM 668 N N . GLU A 1 91 ? 5.887 -2.081 -10.156 1.00 88.50 91 GLU A N 1
ATOM 669 C CA . GLU A 1 91 ? 6.601 -0.831 -9.848 1.00 88.50 91 GLU A CA 1
ATOM 670 C C . GLU A 1 91 ? 6.535 0.198 -10.984 1.00 88.50 91 GLU A C 1
ATOM 672 O O . GLU A 1 91 ? 6.555 1.403 -10.714 1.00 88.50 91 GLU A O 1
ATOM 677 N N . ASP A 1 92 ? 6.395 -0.267 -12.230 1.00 89.38 92 ASP A N 1
ATOM 678 C CA . ASP A 1 92 ? 6.378 0.581 -13.425 1.00 89.38 92 ASP A CA 1
ATOM 679 C C . ASP A 1 92 ? 5.180 0.376 -14.358 1.00 89.38 92 ASP A C 1
ATOM 681 O O . ASP A 1 92 ? 5.007 1.169 -15.290 1.00 89.38 92 ASP A O 1
ATOM 685 N N . ASP A 1 93 ? 4.319 -0.605 -14.073 1.00 93.56 93 ASP A N 1
ATOM 686 C CA . ASP A 1 93 ? 3.071 -0.863 -14.795 1.00 93.56 93 ASP A CA 1
ATOM 687 C C . ASP A 1 93 ? 1.858 -0.313 -14.010 1.00 93.56 93 ASP A C 1
ATOM 689 O O . ASP A 1 93 ? 1.462 -0.880 -12.983 1.00 93.56 93 ASP A O 1
ATOM 693 N N . PRO A 1 94 ? 1.209 0.766 -14.493 1.00 93.25 94 PRO A N 1
ATOM 694 C CA . PRO A 1 94 ? 0.023 1.332 -13.855 1.00 93.25 94 PRO A CA 1
ATOM 695 C C . PRO A 1 94 ? -1.163 0.365 -13.752 1.00 93.25 94 PRO A C 1
ATOM 697 O O . PRO A 1 94 ? -1.926 0.441 -12.791 1.00 93.25 94 PRO A O 1
ATOM 700 N N . LEU A 1 95 ? -1.348 -0.552 -14.707 1.00 92.56 95 LEU A N 1
ATOM 701 C CA . LEU A 1 95 ? -2.445 -1.522 -14.666 1.00 92.56 95 LEU A CA 1
ATOM 702 C C . LEU A 1 95 ? -2.200 -2.559 -13.568 1.00 92.56 95 LEU A C 1
ATOM 704 O O . LEU A 1 95 ? -3.106 -2.857 -12.779 1.00 92.56 95 LEU A O 1
ATOM 708 N N . ALA A 1 96 ? -0.971 -3.070 -13.481 1.00 94.31 96 ALA A N 1
ATOM 709 C CA . ALA A 1 96 ? -0.583 -4.006 -12.434 1.00 94.31 96 ALA A CA 1
ATOM 710 C C . ALA A 1 96 ? -0.625 -3.350 -11.043 1.00 94.31 96 ALA A C 1
ATOM 712 O O . ALA A 1 96 ? -1.202 -3.917 -10.112 1.00 94.31 96 ALA A O 1
ATOM 713 N N . ALA A 1 97 ? -0.130 -2.117 -10.911 1.00 95.12 97 ALA A N 1
ATOM 714 C CA . ALA A 1 97 ? -0.195 -1.349 -9.670 1.00 95.12 97 ALA A CA 1
ATOM 715 C C . ALA A 1 97 ? -1.640 -1.054 -9.235 1.00 95.12 97 ALA A C 1
ATOM 717 O O . ALA A 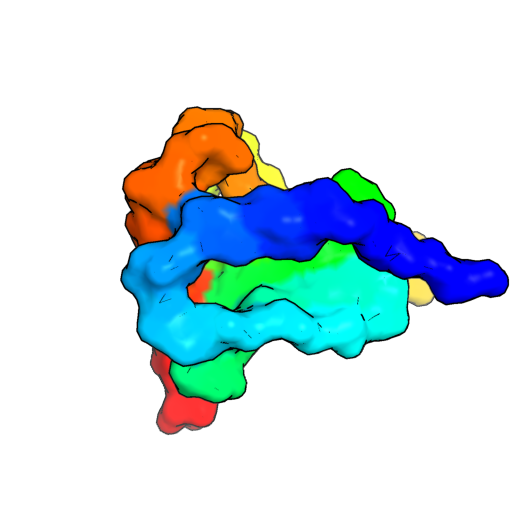1 97 ? -1.995 -1.246 -8.068 1.00 95.12 97 ALA A O 1
ATOM 718 N N . ALA A 1 98 ? -2.506 -0.639 -10.167 1.00 93.69 98 ALA A N 1
ATOM 719 C CA . ALA A 1 98 ? -3.906 -0.337 -9.879 1.00 93.69 98 ALA A CA 1
ATOM 720 C C . ALA A 1 98 ? -4.684 -1.568 -9.392 1.00 93.69 98 ALA A C 1
ATOM 722 O O . ALA A 1 98 ? -5.540 -1.437 -8.515 1.00 93.69 98 ALA A O 1
ATOM 723 N N . ARG A 1 99 ? -4.374 -2.772 -9.902 1.00 95.44 99 ARG A N 1
ATOM 724 C CA . ARG A 1 99 ? -4.960 -4.035 -9.415 1.00 95.44 99 ARG A CA 1
ATOM 725 C C . ARG A 1 99 ? -4.748 -4.205 -7.911 1.00 95.44 99 ARG A C 1
ATOM 727 O O . ARG A 1 99 ? -5.686 -4.552 -7.194 1.00 95.44 99 ARG A O 1
ATOM 734 N N . TRP A 1 100 ? -3.530 -3.964 -7.435 1.00 96.50 100 TRP A N 1
ATOM 735 C CA . TRP A 1 100 ? -3.200 -4.076 -6.016 1.00 96.50 100 TRP A CA 1
ATOM 736 C C . TRP A 1 100 ? -3.775 -2.935 -5.195 1.00 96.50 100 TRP A C 1
ATOM 738 O O . TRP A 1 100 ? -4.349 -3.170 -4.134 1.00 96.50 100 TRP A O 1
ATOM 748 N N . ALA A 1 101 ? -3.690 -1.710 -5.708 1.00 96.25 101 ALA A N 1
ATOM 749 C CA . ALA A 1 101 ? -4.196 -0.547 -5.003 1.00 96.25 101 ALA A CA 1
ATOM 750 C C . ALA A 1 101 ? -5.714 -0.607 -4.788 1.00 96.25 101 ALA A C 1
ATOM 752 O O . ALA A 1 101 ? -6.178 -0.274 -3.705 1.00 96.25 101 ALA A O 1
ATOM 753 N N . ARG A 1 102 ? -6.492 -1.113 -5.756 1.00 96.00 102 ARG A N 1
ATOM 754 C CA . ARG A 1 102 ? -7.942 -1.328 -5.584 1.00 96.00 102 ARG A CA 1
ATOM 755 C C . ARG A 1 102 ? -8.251 -2.260 -4.413 1.00 96.00 102 ARG A C 1
ATOM 757 O O . ARG A 1 102 ? -9.066 -1.913 -3.567 1.00 96.00 102 ARG A O 1
ATOM 764 N N . ARG A 1 103 ? -7.534 -3.383 -4.305 1.00 96.19 103 ARG A N 1
ATOM 765 C CA . ARG A 1 103 ? -7.674 -4.324 -3.179 1.00 96.19 103 ARG A CA 1
ATOM 766 C C . ARG A 1 103 ? -7.288 -3.686 -1.845 1.00 96.19 103 ARG A C 1
ATOM 768 O O . ARG A 1 103 ? -7.941 -3.931 -0.837 1.00 96.19 103 ARG A O 1
ATOM 775 N N . ALA A 1 104 ? -6.246 -2.855 -1.841 1.00 96.62 104 ALA A N 1
ATOM 776 C CA . ALA A 1 104 ? -5.834 -2.111 -0.655 1.00 96.62 104 ALA A CA 1
ATOM 777 C C . ALA A 1 104 ? -6.900 -1.092 -0.215 1.00 96.62 104 ALA A C 1
ATOM 779 O O . ALA A 1 104 ? -7.175 -0.970 0.976 1.00 96.62 104 ALA A O 1
ATOM 780 N N . VAL A 1 105 ? -7.531 -0.396 -1.168 1.00 96.56 105 VAL A N 1
ATOM 781 C CA . VAL A 1 105 ? -8.640 0.537 -0.910 1.00 96.56 105 VAL A CA 1
ATOM 782 C C . VAL A 1 105 ? -9.863 -0.199 -0.364 1.00 96.56 105 VAL A C 1
ATOM 784 O O . VAL A 1 105 ? -10.447 0.252 0.617 1.00 96.56 105 VAL A O 1
ATOM 787 N N . GLU A 1 106 ? -10.242 -1.333 -0.956 1.00 95.38 106 GLU A N 1
ATOM 788 C CA . GLU A 1 106 ? -11.350 -2.172 -0.475 1.00 95.38 106 GLU A CA 1
ATOM 789 C C . GLU A 1 106 ? -11.122 -2.645 0.965 1.00 95.38 106 GLU A C 1
ATOM 791 O O . GLU A 1 106 ? -12.012 -2.509 1.804 1.00 95.38 106 GLU A O 1
ATOM 796 N N . LEU A 1 107 ? -9.914 -3.130 1.271 1.00 94.88 107 LEU A N 1
ATOM 797 C CA . LEU A 1 107 ? -9.540 -3.541 2.623 1.00 94.88 107 LEU A CA 1
ATOM 798 C C . LEU A 1 107 ? -9.605 -2.369 3.610 1.00 94.88 107 LEU A C 1
ATOM 800 O O . LEU A 1 107 ? -10.270 -2.476 4.635 1.00 94.88 107 LEU A O 1
ATOM 804 N N . ALA A 1 108 ? -8.960 -1.244 3.293 1.00 93.94 108 ALA A N 1
ATOM 805 C CA . ALA A 1 108 ? -8.934 -0.073 4.171 1.00 93.94 108 ALA A CA 1
ATOM 806 C C . ALA A 1 108 ? -10.340 0.497 4.427 1.00 93.94 108 ALA A C 1
ATOM 808 O O . ALA A 1 108 ? -10.632 0.985 5.516 1.00 93.94 108 ALA A O 1
ATOM 809 N N . ARG A 1 109 ? -11.235 0.410 3.437 1.00 93.94 109 ARG A N 1
ATOM 810 C CA . ARG A 1 109 ? -12.650 0.772 3.596 1.00 93.94 109 ARG A CA 1
ATOM 811 C C . ARG A 1 109 ? -13.399 -0.166 4.517 1.00 93.94 109 ARG A C 1
ATOM 813 O O . ARG A 1 109 ? -14.137 0.315 5.369 1.00 93.94 109 ARG A O 1
ATOM 820 N N . ALA A 1 110 ? -13.218 -1.472 4.347 1.00 92.06 110 ALA A N 1
ATOM 821 C CA . ALA A 1 110 ? -13.841 -2.454 5.223 1.00 92.06 110 ALA A CA 1
ATOM 822 C C . ALA A 1 110 ? -13.391 -2.258 6.682 1.00 92.06 110 ALA A C 1
ATOM 824 O O . ALA A 1 110 ? -14.220 -2.310 7.581 1.00 92.06 110 ALA A O 1
ATOM 825 N N . GLU A 1 111 ? -12.108 -1.954 6.904 1.00 89.75 111 GLU A N 1
ATOM 826 C CA . GLU A 1 111 ? -11.550 -1.656 8.231 1.00 89.75 111 GLU A CA 1
ATOM 827 C C . GLU A 1 111 ? -12.097 -0.358 8.844 1.00 89.75 111 GLU A C 1
ATOM 829 O O . GLU A 1 111 ? -12.238 -0.278 10.056 1.00 89.75 111 GLU A O 1
ATOM 834 N N . ALA A 1 112 ? -12.400 0.661 8.034 1.00 86.94 112 ALA A N 1
ATOM 835 C CA . ALA A 1 112 ? -12.927 1.939 8.522 1.00 86.94 112 ALA A CA 1
ATOM 836 C C . ALA A 1 112 ? -14.432 1.907 8.860 1.00 86.94 112 ALA A C 1
ATOM 838 O O . ALA A 1 112 ? -14.924 2.822 9.519 1.00 86.94 112 ALA A O 1
ATOM 839 N N . LEU A 1 113 ? -15.163 0.904 8.363 1.00 84.19 113 LEU A N 1
ATOM 840 C CA . LEU A 1 113 ? -16.607 0.735 8.564 1.00 84.19 113 LEU A CA 1
ATOM 841 C C . LEU A 1 113 ? -16.964 -0.266 9.677 1.00 84.19 113 LEU A C 1
ATOM 843 O O . LEU A 1 113 ? -18.142 -0.363 10.023 1.00 84.19 113 LEU A O 1
ATOM 847 N N . GLY A 1 114 ? -15.989 -1.027 10.181 1.00 67.31 114 GLY A N 1
ATOM 848 C CA . GLY A 1 114 ? -16.151 -1.998 11.271 1.00 67.31 114 GLY A CA 1
ATOM 849 C C . GLY A 1 114 ? -15.709 -1.441 12.614 1.00 67.31 114 GLY A C 1
ATOM 850 O O . GLY A 1 114 ? -16.302 -1.874 13.625 1.00 67.31 114 GLY A O 1
#